Protein AF-A0A0C3D2I9-F1 (afdb_monomer_lite)

Structure (mmCIF, N/CA/C/O backbone):
data_AF-A0A0C3D2I9-F1
#
_entry.id   AF-A0A0C3D2I9-F1
#
loop_
_atom_site.group_PDB
_atom_site.id
_atom_site.type_symbol
_atom_site.label_atom_id
_atom_site.label_alt_id
_atom_site.label_comp_id
_atom_site.label_asym_id
_atom_site.label_entity_id
_atom_site.label_seq_id
_atom_site.pdbx_PDB_ins_code
_atom_site.Cartn_x
_atom_site.Cartn_y
_atom_site.Cartn_z
_atom_site.occupancy
_atom_site.B_iso_or_equiv
_atom_site.auth_seq_id
_atom_site.auth_comp_id
_atom_site.auth_asym_id
_atom_site.auth_atom_id
_atom_site.pdbx_PDB_model_num
ATOM 1 N N . LYS A 1 1 ? 12.090 7.889 -21.885 1.00 49.84 1 LYS A N 1
ATOM 2 C CA . LYS A 1 1 ? 11.675 8.492 -20.591 1.00 49.84 1 LYS A CA 1
ATOM 3 C C . LYS A 1 1 ? 10.376 7.806 -20.231 1.00 49.84 1 LYS A C 1
ATOM 5 O O . LYS A 1 1 ? 9.450 7.977 -21.003 1.00 49.84 1 LYS A O 1
ATOM 10 N N . ILE A 1 2 ? 10.336 7.006 -19.162 1.00 60.97 2 ILE A N 1
ATOM 11 C CA . ILE A 1 2 ? 9.111 6.281 -18.789 1.00 60.97 2 ILE A CA 1
ATOM 12 C C . ILE A 1 2 ? 8.001 7.316 -18.599 1.00 60.97 2 ILE A C 1
ATOM 14 O O . ILE A 1 2 ? 8.196 8.311 -17.886 1.00 60.97 2 ILE A O 1
ATOM 18 N N . SER A 1 3 ? 6.882 7.113 -19.289 1.00 60.59 3 SER A N 1
ATOM 19 C CA . SER A 1 3 ? 5.694 7.954 -19.165 1.00 60.59 3 SER A CA 1
ATOM 20 C C . SER A 1 3 ? 5.281 8.083 -17.697 1.00 60.59 3 SER A C 1
ATOM 22 O O . SER A 1 3 ? 5.552 7.219 -16.862 1.00 60.59 3 SER A O 1
ATOM 24 N N . ARG A 1 4 ? 4.677 9.214 -17.325 1.00 71.50 4 ARG A N 1
ATOM 25 C CA . ARG A 1 4 ? 4.322 9.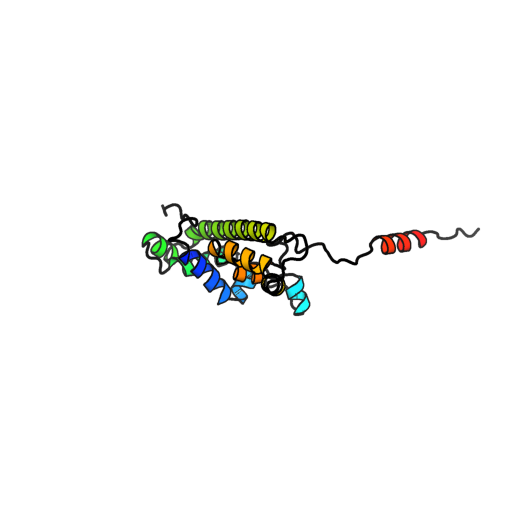477 -15.925 1.00 71.50 4 ARG A CA 1
ATOM 26 C C . ARG A 1 4 ? 3.306 8.431 -15.447 1.00 71.50 4 ARG A C 1
ATOM 28 O O . ARG A 1 4 ? 2.125 8.556 -15.745 1.00 71.50 4 ARG A O 1
ATOM 35 N N . ILE A 1 5 ? 3.767 7.458 -14.658 1.00 81.50 5 ILE A N 1
ATOM 36 C CA . ILE A 1 5 ? 2.915 6.448 -14.013 1.00 81.50 5 ILE A CA 1
ATOM 37 C C . ILE A 1 5 ? 1.843 7.159 -13.181 1.00 81.50 5 ILE A C 1
ATOM 39 O O . ILE A 1 5 ? 2.161 7.890 -12.233 1.00 81.50 5 ILE A O 1
ATOM 43 N N . SER A 1 6 ? 0.581 6.956 -13.553 1.00 81.50 6 SER A N 1
ATOM 44 C CA . SER A 1 6 ? -0.583 7.547 -12.897 1.00 81.50 6 SER A CA 1
ATOM 45 C C . SER A 1 6 ? -1.410 6.458 -12.231 1.00 81.50 6 SER A C 1
ATOM 47 O O . SER A 1 6 ? -2.133 5.720 -12.882 1.00 81.50 6 SER A O 1
ATOM 49 N N . TRP A 1 7 ? -1.327 6.381 -10.909 1.00 82.62 7 TRP A N 1
ATOM 50 C CA . TRP A 1 7 ? -2.015 5.370 -10.099 1.00 82.62 7 TRP A CA 1
ATOM 51 C C . TRP A 1 7 ? -3.506 5.644 -9.870 1.00 82.62 7 TRP A C 1
ATOM 53 O O . TRP A 1 7 ? -4.159 4.903 -9.140 1.00 82.62 7 TRP A O 1
ATOM 63 N N . SER A 1 8 ? -4.015 6.760 -10.391 1.00 75.06 8 SER A N 1
ATOM 64 C CA . SER A 1 8 ? -5.399 7.201 -10.179 1.00 75.06 8 SER A CA 1
ATOM 65 C C . SER A 1 8 ? -6.367 6.650 -11.222 1.00 75.06 8 SER A C 1
ATOM 67 O O . SER A 1 8 ? -7.570 6.841 -11.082 1.00 75.06 8 SER A O 1
ATOM 69 N N . PHE A 1 9 ? -5.849 6.016 -12.272 1.00 77.56 9 PHE A N 1
ATOM 70 C CA . PHE A 1 9 ? -6.669 5.422 -13.312 1.00 77.56 9 PHE A CA 1
ATOM 71 C C . PHE A 1 9 ? -7.185 4.042 -12.868 1.00 77.56 9 PHE A C 1
ATOM 73 O O . PHE A 1 9 ? -6.385 3.258 -12.347 1.00 77.56 9 PHE A O 1
ATOM 80 N N . PRO A 1 10 ? -8.487 3.737 -13.034 1.00 76.44 10 PRO A N 1
ATOM 81 C CA . PRO A 1 10 ? -9.067 2.457 -12.622 1.00 76.44 10 PRO A CA 1
ATOM 82 C C . PRO A 1 10 ? -8.362 1.234 -13.218 1.00 76.44 10 PRO A C 1
ATOM 84 O O . PRO A 1 10 ? -8.177 0.241 -12.524 1.00 76.44 10 PRO A O 1
ATOM 87 N N . GLU A 1 11 ? -7.892 1.319 -14.462 1.00 78.25 11 GLU A N 1
ATOM 88 C CA . GLU A 1 11 ? -7.137 0.260 -15.144 1.00 78.25 11 GLU A CA 1
ATOM 89 C C . GLU A 1 11 ? -5.799 -0.083 -14.466 1.00 78.25 11 GLU A C 1
ATOM 91 O O . GLU A 1 11 ? -5.240 -1.150 -14.694 1.00 78.25 11 GLU A O 1
ATOM 96 N N . HIS A 1 12 ? -5.295 0.795 -13.597 1.00 84.94 12 HIS A N 1
ATOM 97 C CA . HIS A 1 12 ? -4.071 0.593 -12.823 1.00 84.94 12 HIS A CA 1
ATOM 98 C C . HIS A 1 12 ? -4.353 0.133 -11.382 1.00 84.94 12 HIS A C 1
ATOM 100 O O . HIS A 1 12 ? -3.436 0.056 -10.553 1.00 84.94 12 HIS A O 1
ATOM 106 N N . ALA A 1 13 ? -5.614 -0.173 -11.052 1.00 87.19 13 ALA A N 1
ATOM 107 C CA . ALA A 1 13 ? -5.977 -0.774 -9.771 1.00 87.19 13 ALA A CA 1
ATOM 108 C C . ALA A 1 13 ? -5.243 -2.107 -9.560 1.00 87.19 13 ALA A C 1
ATOM 110 O O . ALA A 1 13 ? -4.740 -2.348 -8.459 1.00 87.19 13 ALA A O 1
ATOM 111 N N . ASP A 1 14 ? -5.079 -2.898 -10.625 1.00 90.69 14 ASP A N 1
ATOM 112 C CA . ASP A 1 14 ? -4.365 -4.178 -10.611 1.00 90.69 14 ASP A CA 1
ATOM 113 C C . ASP A 1 14 ? -2.938 -4.036 -10.081 1.00 90.69 14 ASP A C 1
ATOM 115 O O . ASP A 1 14 ? -2.513 -4.834 -9.253 1.00 90.69 14 ASP A O 1
ATOM 119 N N . TRP A 1 15 ? -2.222 -2.961 -10.425 1.00 94.62 15 TRP A N 1
ATOM 120 C CA . TRP A 1 15 ? -0.873 -2.719 -9.899 1.00 94.62 15 TRP A CA 1
ATOM 121 C C . TRP A 1 15 ? -0.855 -2.546 -8.386 1.00 94.62 15 TRP A C 1
ATOM 123 O O . TRP A 1 15 ? 0.062 -2.997 -7.699 1.00 94.62 15 TRP A O 1
ATOM 133 N N . THR A 1 16 ? -1.871 -1.868 -7.850 1.00 94.88 16 THR A N 1
ATOM 134 C CA . THR A 1 16 ? -1.997 -1.715 -6.400 1.00 94.88 16 THR A CA 1
ATOM 135 C C . THR A 1 16 ? -2.361 -3.047 -5.766 1.00 94.88 16 THR A C 1
ATOM 137 O O . THR A 1 16 ? -1.776 -3.401 -4.749 1.00 94.88 16 THR A O 1
ATOM 140 N N . THR A 1 17 ? -3.256 -3.814 -6.384 1.00 94.75 17 THR A N 1
ATOM 141 C CA . THR A 1 17 ? -3.590 -5.166 -5.932 1.00 94.75 17 THR A CA 1
ATOM 142 C C . THR A 1 17 ? -2.357 -6.071 -5.924 1.00 94.75 17 THR A C 1
ATOM 144 O O . THR A 1 17 ? -2.111 -6.716 -4.909 1.00 94.75 17 THR A O 1
ATOM 147 N N . CYS A 1 18 ? -1.516 -6.057 -6.962 1.00 95.50 18 CYS A N 1
ATOM 148 C CA . CYS A 1 18 ? -0.243 -6.783 -6.998 1.00 95.50 18 CYS A CA 1
ATOM 149 C C . CYS A 1 18 ? 0.699 -6.342 -5.872 1.00 95.50 18 CYS A C 1
ATOM 151 O O . CYS A 1 18 ? 1.261 -7.179 -5.170 1.00 95.50 18 CYS A O 1
ATOM 153 N N . LEU A 1 19 ? 0.831 -5.032 -5.645 1.00 95.62 19 LEU A N 1
ATOM 154 C CA . LEU A 1 19 ? 1.666 -4.482 -4.576 1.00 95.62 19 LEU A CA 1
ATOM 155 C C . LEU A 1 19 ? 1.194 -4.937 -3.184 1.00 95.62 19 LEU A C 1
ATOM 157 O O . LEU A 1 19 ? 2.015 -5.336 -2.354 1.00 95.62 19 LEU A O 1
ATOM 161 N N . ILE A 1 20 ? -0.115 -4.887 -2.925 1.00 95.69 20 ILE A N 1
ATOM 162 C CA . ILE A 1 20 ? -0.724 -5.308 -1.655 1.00 95.69 20 ILE A CA 1
ATOM 163 C C . ILE A 1 20 ? -0.598 -6.824 -1.477 1.00 95.69 20 ILE A C 1
ATOM 165 O O . ILE A 1 20 ? -0.172 -7.274 -0.415 1.00 95.69 20 ILE A O 1
ATOM 169 N N . THR A 1 21 ? -0.873 -7.597 -2.528 1.00 96.06 21 THR A N 1
ATOM 170 C CA . THR A 1 21 ? -0.751 -9.063 -2.533 1.00 96.06 21 THR A CA 1
ATOM 171 C C . THR A 1 21 ? 0.683 -9.491 -2.249 1.00 96.06 21 THR A C 1
ATOM 173 O O . THR A 1 21 ? 0.916 -10.266 -1.329 1.00 96.06 21 THR A O 1
ATOM 176 N N . TYR A 1 22 ? 1.669 -8.883 -2.915 1.00 96.31 22 TYR A N 1
ATOM 177 C CA . TYR A 1 22 ? 3.076 -9.164 -2.639 1.00 96.31 22 TYR A CA 1
ATOM 178 C C . TYR A 1 22 ? 3.432 -8.905 -1.169 1.00 96.31 22 TYR A C 1
ATOM 180 O O . TYR A 1 22 ? 4.107 -9.716 -0.538 1.00 96.31 22 TYR A O 1
ATOM 188 N N . CYS A 1 23 ? 2.964 -7.792 -0.591 1.00 94.94 23 CYS A N 1
ATOM 189 C CA . CYS A 1 23 ? 3.181 -7.500 0.828 1.00 94.94 23 CYS A CA 1
ATOM 190 C C . CYS A 1 23 ? 2.497 -8.523 1.752 1.00 94.94 23 CYS A C 1
ATOM 192 O O . CYS A 1 23 ? 3.037 -8.845 2.810 1.00 94.94 23 CYS A O 1
ATOM 194 N N . LYS A 1 24 ? 1.316 -9.018 1.376 1.00 94.12 24 LYS A N 1
ATOM 195 C CA . LYS A 1 24 ? 0.560 -10.019 2.136 1.00 94.12 24 LYS A CA 1
ATOM 196 C C . LYS A 1 24 ? 1.273 -11.370 2.144 1.00 94.12 24 LYS A C 1
ATOM 198 O O . LYS A 1 24 ? 1.476 -11.935 3.218 1.00 94.12 24 LYS A O 1
ATOM 203 N N . ASP A 1 25 ? 1.731 -11.810 0.978 1.00 95.94 25 ASP A N 1
ATOM 204 C CA . ASP A 1 25 ? 2.409 -13.096 0.792 1.00 95.94 25 ASP A CA 1
ATOM 205 C C . ASP A 1 25 ? 3.831 -13.087 1.373 1.00 95.94 25 ASP A C 1
ATOM 207 O O . ASP A 1 25 ? 4.352 -14.115 1.802 1.00 95.94 25 ASP A O 1
ATOM 211 N N . ASN A 1 26 ? 4.452 -11.906 1.470 1.00 93.56 26 ASN A N 1
ATOM 212 C CA . ASN A 1 26 ? 5.799 -11.722 2.005 1.00 93.56 26 ASN A CA 1
ATOM 213 C C . ASN A 1 26 ? 5.766 -10.966 3.343 1.00 93.56 26 ASN A C 1
ATOM 215 O O . ASN A 1 26 ? 6.273 -9.849 3.467 1.00 93.56 26 ASN A O 1
ATOM 219 N N . ASN A 1 27 ? 5.184 -11.582 4.376 1.00 88.88 27 ASN A N 1
ATOM 220 C CA . ASN A 1 27 ? 4.969 -10.942 5.680 1.00 88.88 27 ASN A CA 1
ATOM 221 C C . ASN A 1 27 ? 6.261 -10.370 6.307 1.00 88.88 27 ASN A C 1
ATOM 223 O O . ASN A 1 27 ? 6.278 -9.226 6.758 1.00 88.88 27 ASN A O 1
ATOM 227 N N . ASP A 1 28 ? 7.371 -11.116 6.300 1.00 87.00 28 ASP A N 1
ATOM 228 C CA . ASP A 1 28 ? 8.643 -10.612 6.843 1.00 87.00 28 ASP A CA 1
ATOM 229 C C . ASP A 1 28 ? 9.151 -9.375 6.082 1.00 87.00 28 ASP A C 1
ATOM 231 O O . ASP A 1 28 ? 9.564 -8.387 6.694 1.00 87.00 28 ASP A O 1
ATOM 235 N N . PHE A 1 29 ? 9.044 -9.393 4.750 1.00 90.50 29 PHE A N 1
ATOM 236 C CA . PHE A 1 29 ? 9.368 -8.248 3.903 1.00 90.50 29 PHE A CA 1
ATOM 237 C C . PHE A 1 29 ? 8.493 -7.038 4.253 1.00 90.50 29 PHE A C 1
ATOM 239 O O . PHE A 1 29 ? 9.011 -5.939 4.452 1.00 90.50 29 PHE A O 1
ATOM 246 N N . ARG A 1 30 ? 7.179 -7.240 4.393 1.00 91.44 30 ARG A N 1
ATOM 247 C CA . ARG A 1 30 ? 6.212 -6.201 4.763 1.00 91.44 30 ARG A CA 1
ATOM 248 C C . ARG A 1 30 ? 6.515 -5.586 6.130 1.00 91.44 30 ARG A C 1
ATOM 250 O O . ARG A 1 30 ? 6.536 -4.360 6.247 1.00 91.44 30 ARG A O 1
ATOM 257 N N . LEU A 1 31 ? 6.770 -6.415 7.146 1.00 86.69 31 LEU A N 1
ATOM 258 C CA . LEU A 1 31 ? 7.113 -5.956 8.498 1.00 86.69 31 LEU A CA 1
ATOM 259 C C . LEU A 1 31 ? 8.385 -5.104 8.476 1.00 86.69 31 LEU A C 1
ATOM 261 O O . LEU A 1 31 ? 8.410 -4.020 9.049 1.00 86.69 31 LEU A O 1
ATOM 265 N N . LYS A 1 32 ? 9.414 -5.533 7.740 1.00 86.38 32 LYS A N 1
ATOM 266 C CA . LYS A 1 32 ? 10.649 -4.757 7.558 1.00 86.38 32 LYS A CA 1
ATOM 267 C C . LYS A 1 32 ? 10.404 -3.449 6.791 1.00 86.38 32 LYS A C 1
ATOM 269 O O . LYS A 1 32 ? 10.951 -2.404 7.149 1.00 86.38 32 LYS A O 1
ATOM 274 N N . LEU A 1 33 ? 9.573 -3.479 5.747 1.00 88.38 33 LEU A N 1
ATOM 275 C CA . LEU A 1 33 ? 9.277 -2.320 4.902 1.00 88.38 33 LEU A CA 1
ATOM 276 C C . LEU A 1 33 ? 8.589 -1.194 5.684 1.00 88.38 33 LEU A C 1
ATOM 278 O O . LEU A 1 33 ? 9.041 -0.039 5.641 1.00 88.38 33 LEU A O 1
ATOM 282 N N . PHE A 1 34 ? 7.514 -1.528 6.400 1.00 84.06 34 PHE A N 1
ATOM 283 C CA . PHE A 1 34 ? 6.733 -0.559 7.169 1.00 84.06 34 PHE A CA 1
ATOM 284 C C . PHE A 1 34 ? 7.317 -0.271 8.552 1.00 84.06 34 PHE A C 1
ATOM 286 O O . PHE A 1 34 ? 6.981 0.766 9.130 1.00 84.06 34 PHE A O 1
ATOM 293 N N . SER A 1 35 ? 8.258 -1.104 9.005 1.00 73.25 35 SER A N 1
ATOM 294 C CA . SER A 1 35 ? 8.604 -1.277 10.415 1.00 73.25 35 SER A CA 1
ATOM 295 C C . SER A 1 35 ? 7.394 -1.819 11.179 1.00 73.25 35 SER A C 1
ATOM 297 O O . SER A 1 35 ? 6.276 -1.319 11.051 1.00 73.25 35 SER A O 1
ATOM 299 N N . ASP A 1 36 ? 7.598 -2.878 11.944 1.00 67.12 36 ASP A N 1
ATOM 300 C CA . ASP A 1 36 ? 6.567 -3.405 12.824 1.00 67.12 36 ASP A CA 1
ATOM 301 C C . ASP A 1 36 ? 6.298 -2.431 13.981 1.00 67.12 36 ASP A C 1
ATOM 303 O O . ASP A 1 36 ? 7.168 -1.641 14.358 1.00 67.12 36 ASP A O 1
ATOM 307 N N . SER A 1 37 ? 5.079 -2.447 14.526 1.00 66.12 37 SER A N 1
ATOM 308 C CA . SER A 1 37 ? 4.758 -1.598 15.677 1.00 66.12 37 SER A CA 1
ATOM 309 C C . SER A 1 37 ? 5.627 -1.986 16.877 1.00 66.12 37 SER A C 1
ATOM 311 O O . SER A 1 37 ? 5.860 -3.169 17.127 1.00 66.12 37 SER A O 1
ATOM 313 N N . THR A 1 38 ? 6.088 -0.993 17.645 1.00 65.31 38 THR A N 1
ATOM 314 C CA . THR A 1 38 ? 6.780 -1.222 18.924 1.00 65.31 38 THR A CA 1
ATOM 315 C C . THR A 1 38 ? 5.942 -2.093 19.860 1.00 65.31 38 THR A C 1
ATOM 317 O O . THR A 1 38 ? 6.484 -2.951 20.548 1.00 65.31 38 THR A O 1
ATOM 320 N N . GLU A 1 39 ? 4.620 -1.914 19.860 1.00 66.12 39 GLU A N 1
ATOM 321 C CA . GLU A 1 39 ? 3.706 -2.683 20.707 1.00 66.12 39 GLU A CA 1
ATOM 322 C C . GLU A 1 39 ? 3.648 -4.153 20.292 1.00 66.12 39 GLU A C 1
ATOM 324 O O . GLU A 1 39 ? 3.806 -5.028 21.137 1.00 66.12 39 GLU A O 1
ATOM 329 N N . GLU A 1 40 ? 3.508 -4.437 18.996 1.00 68.75 40 GLU A N 1
ATOM 330 C CA . GLU A 1 40 ? 3.495 -5.812 18.477 1.00 68.75 40 GLU A CA 1
ATOM 331 C C . GLU A 1 40 ? 4.837 -6.519 18.687 1.00 68.75 40 GLU A C 1
ATOM 333 O O . GLU A 1 40 ? 4.874 -7.712 18.992 1.00 68.75 40 GLU A O 1
ATOM 338 N N . ALA A 1 41 ? 5.949 -5.791 18.543 1.00 71.56 41 ALA A N 1
ATOM 339 C CA . ALA A 1 41 ? 7.280 -6.308 18.839 1.00 71.56 41 ALA A CA 1
ATOM 340 C C . ALA A 1 41 ? 7.394 -6.711 20.320 1.00 71.56 41 ALA A C 1
ATOM 342 O O . ALA A 1 41 ? 7.779 -7.840 20.632 1.00 71.56 41 ALA A O 1
ATOM 343 N N . ASN A 1 42 ? 6.971 -5.819 21.222 1.00 74.19 42 ASN A N 1
ATOM 344 C CA . ASN A 1 42 ? 7.008 -6.034 22.666 1.00 74.19 42 ASN A CA 1
ATOM 345 C C . ASN A 1 42 ? 6.075 -7.166 23.116 1.00 74.19 42 ASN A C 1
ATOM 347 O O . ASN A 1 42 ? 6.494 -8.013 23.901 1.00 74.19 42 ASN A O 1
ATOM 351 N N . GLN A 1 43 ? 4.843 -7.228 22.596 1.00 73.38 43 GLN A N 1
ATOM 352 C CA . GLN A 1 43 ? 3.891 -8.312 22.882 1.00 73.38 43 GLN A CA 1
ATOM 353 C C . GLN A 1 43 ? 4.449 -9.684 22.492 1.00 73.38 43 GLN A C 1
ATOM 355 O O . GLN A 1 43 ? 4.187 -10.678 23.162 1.00 73.38 43 GLN A O 1
ATOM 360 N N . GLN A 1 44 ? 5.244 -9.739 21.423 1.00 74.69 44 GLN A N 1
ATOM 361 C CA . GLN A 1 44 ? 5.884 -10.964 20.945 1.00 74.69 44 GLN A CA 1
ATOM 362 C C . GLN A 1 44 ? 7.283 -11.190 21.546 1.00 74.69 44 GLN A C 1
ATOM 364 O O . GLN A 1 44 ? 7.990 -12.093 21.102 1.00 74.69 44 GLN A O 1
ATOM 369 N N . GLY A 1 45 ? 7.709 -10.375 22.521 1.00 75.19 45 GLY A N 1
ATOM 370 C CA . GLY A 1 45 ? 9.009 -10.503 23.188 1.00 75.19 45 GLY A CA 1
ATOM 371 C C . GLY A 1 45 ? 10.212 -10.364 22.250 1.00 75.19 45 GLY A C 1
ATOM 372 O O . GLY A 1 45 ? 11.279 -10.909 22.530 1.00 75.19 45 GLY A O 1
ATOM 373 N N . ARG A 1 46 ? 10.050 -9.674 21.116 1.00 76.00 46 ARG A N 1
ATOM 374 C CA . ARG A 1 46 ? 11.066 -9.562 20.062 1.00 76.00 46 ARG A CA 1
ATOM 375 C C . ARG A 1 46 ? 11.434 -8.108 19.793 1.00 76.00 46 ARG A C 1
ATOM 377 O O . ARG A 1 46 ? 10.631 -7.199 19.964 1.00 76.00 46 ARG A O 1
ATOM 384 N N . THR A 1 47 ? 12.642 -7.883 19.294 1.00 71.62 47 THR A N 1
ATOM 385 C CA . THR A 1 47 ? 13.057 -6.565 18.799 1.00 71.62 47 THR A CA 1
ATOM 386 C C . THR A 1 47 ? 12.373 -6.250 17.461 1.00 71.62 47 THR A C 1
ATOM 388 O O . THR A 1 47 ? 12.018 -7.161 16.700 1.00 71.62 47 THR A O 1
ATOM 391 N N . GLN A 1 48 ? 12.192 -4.959 17.164 1.00 70.94 48 GLN A N 1
ATOM 392 C CA . GLN A 1 48 ? 11.691 -4.500 15.866 1.00 70.94 48 GLN A CA 1
ATOM 393 C C . GLN A 1 48 ? 12.554 -5.021 14.715 1.00 70.94 48 GLN A C 1
ATOM 395 O O . GLN A 1 48 ? 13.788 -5.032 14.788 1.00 70.94 48 GLN A O 1
ATOM 400 N N . ARG A 1 49 ? 11.900 -5.429 13.626 1.00 75.06 49 ARG A N 1
ATOM 401 C CA . ARG A 1 49 ? 12.585 -5.940 12.439 1.00 75.06 49 ARG A CA 1
ATOM 402 C C . ARG A 1 49 ? 13.066 -4.768 11.598 1.00 75.06 49 ARG A C 1
ATOM 404 O O . ARG A 1 49 ? 12.276 -3.984 11.076 1.00 75.06 49 ARG A O 1
ATOM 411 N N . GLN A 1 50 ? 14.378 -4.681 11.424 1.00 69.62 50 GLN A N 1
ATOM 412 C CA . GLN A 1 50 ? 14.983 -3.722 10.509 1.00 69.62 50 GLN A CA 1
ATOM 413 C C . GLN A 1 50 ? 15.196 -4.352 9.132 1.00 69.62 50 GLN A C 1
ATOM 415 O O . GLN A 1 50 ? 15.407 -5.560 8.991 1.00 69.62 50 GLN A O 1
ATOM 420 N N . LEU A 1 51 ? 15.140 -3.518 8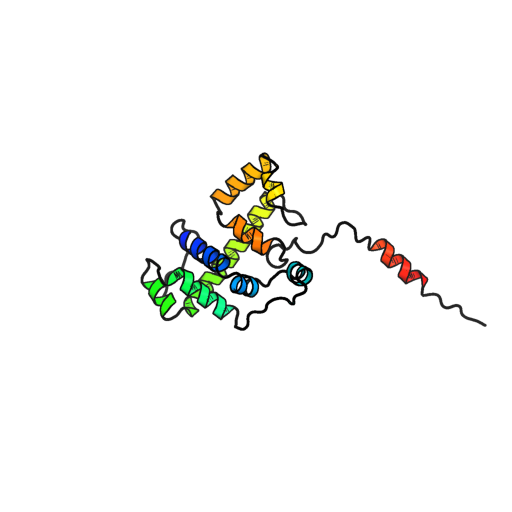.096 1.00 73.94 51 LEU A N 1
ATOM 421 C CA . LEU A 1 51 ? 15.597 -3.920 6.773 1.00 73.94 51 LEU A CA 1
ATOM 422 C C . LEU A 1 51 ? 17.108 -4.173 6.838 1.00 73.94 51 LEU A C 1
ATOM 424 O O . LEU A 1 51 ? 17.863 -3.287 7.222 1.00 73.94 51 LEU A O 1
ATOM 428 N N . GLY A 1 52 ? 17.544 -5.361 6.414 1.00 67.81 52 GLY A N 1
ATOM 429 C CA . GLY A 1 52 ? 18.970 -5.660 6.217 1.00 67.81 52 GLY A CA 1
ATOM 430 C C . GLY A 1 52 ? 19.571 -4.966 4.986 1.00 67.81 52 GLY A C 1
ATOM 431 O O . GLY A 1 52 ? 20.770 -5.051 4.749 1.00 67.81 52 GLY A O 1
ATOM 432 N N . THR A 1 53 ? 18.741 -4.284 4.194 1.00 75.56 53 THR A N 1
ATOM 433 C CA . THR A 1 53 ? 19.118 -3.525 2.998 1.00 75.56 53 THR A CA 1
ATOM 434 C C . THR A 1 53 ? 18.569 -2.105 3.074 1.00 75.56 53 THR A C 1
ATOM 436 O O . THR A 1 53 ? 17.751 -1.776 3.933 1.00 75.56 53 THR A O 1
ATOM 439 N N . SER A 1 54 ? 18.946 -1.249 2.122 1.00 85.19 54 SER A N 1
ATOM 440 C CA . SER A 1 54 ? 18.289 0.050 1.991 1.00 85.19 54 SER A CA 1
ATOM 441 C C . SER A 1 54 ? 16.784 -0.131 1.730 1.00 85.19 54 SER A C 1
ATOM 443 O O . SER A 1 54 ? 16.343 -1.093 1.089 1.00 85.19 54 SER A O 1
ATOM 445 N N . ARG A 1 55 ? 15.976 0.822 2.202 1.00 86.62 55 ARG A N 1
ATOM 446 C CA . ARG A 1 55 ? 14.535 0.858 1.909 1.00 86.62 55 ARG A CA 1
ATOM 447 C C . ARG A 1 55 ? 14.260 1.039 0.411 1.00 86.62 55 ARG A C 1
ATOM 449 O O . ARG A 1 55 ? 13.228 0.601 -0.082 1.00 86.62 55 ARG A O 1
ATOM 456 N N . ASP A 1 56 ? 15.210 1.612 -0.320 1.00 89.12 56 ASP A N 1
ATOM 457 C CA . ASP A 1 56 ? 15.131 1.772 -1.770 1.00 89.12 56 ASP A CA 1
ATOM 458 C C . ASP A 1 56 ? 15.288 0.439 -2.501 1.00 89.12 56 ASP A C 1
ATOM 460 O O . ASP A 1 56 ? 14.600 0.230 -3.494 1.00 89.12 56 ASP A O 1
ATOM 464 N N . ASN A 1 57 ? 16.088 -0.498 -1.982 1.00 91.81 57 ASN A N 1
ATOM 465 C CA . ASN A 1 57 ? 16.148 -1.859 -2.522 1.00 91.81 57 ASN A CA 1
ATOM 466 C C . ASN A 1 57 ? 14.813 -2.588 -2.332 1.00 91.81 57 ASN A C 1
ATOM 468 O O . ASN A 1 57 ? 14.337 -3.232 -3.258 1.00 91.81 57 ASN A O 1
ATOM 472 N N . ALA A 1 58 ? 14.152 -2.414 -1.183 1.00 92.31 58 ALA A N 1
ATOM 473 C CA . ALA A 1 58 ? 12.821 -2.985 -0.974 1.00 92.31 58 ALA A CA 1
ATOM 474 C C . ALA A 1 58 ? 11.791 -2.419 -1.972 1.00 92.31 58 ALA A C 1
ATOM 476 O O . ALA A 1 58 ? 10.985 -3.158 -2.531 1.00 92.31 58 ALA A O 1
ATOM 477 N N . TYR A 1 59 ? 11.843 -1.116 -2.265 1.00 94.56 59 TYR A N 1
ATOM 478 C CA . TYR A 1 59 ? 10.981 -0.529 -3.293 1.00 94.56 59 TYR A CA 1
ATOM 479 C C . TYR A 1 59 ? 11.323 -0.986 -4.717 1.00 94.56 59 TYR A C 1
ATOM 481 O O . TYR A 1 59 ? 10.416 -1.050 -5.541 1.00 94.56 59 TYR A O 1
ATOM 489 N N . GLN A 1 60 ? 12.582 -1.328 -5.010 1.00 94.94 60 GLN A N 1
ATOM 490 C CA . GLN A 1 60 ? 12.946 -1.970 -6.280 1.00 94.94 60 GLN A CA 1
ATOM 491 C C . GLN A 1 60 ? 12.322 -3.359 -6.384 1.00 94.94 60 GLN A C 1
ATOM 493 O O . GLN A 1 60 ? 11.694 -3.652 -7.393 1.00 94.94 60 GLN A O 1
ATOM 498 N N . THR A 1 61 ? 12.408 -4.176 -5.328 1.00 95.38 61 THR A N 1
ATOM 499 C CA . THR A 1 61 ? 11.762 -5.497 -5.289 1.00 95.38 61 THR A CA 1
ATOM 500 C C . THR A 1 61 ? 10.262 -5.397 -5.568 1.00 95.38 61 THR A C 1
ATOM 502 O O . THR A 1 61 ? 9.734 -6.151 -6.378 1.00 95.38 61 THR A O 1
ATOM 505 N N . LEU A 1 62 ? 9.580 -4.420 -4.961 1.00 95.81 62 LEU A N 1
ATOM 506 C CA . LEU A 1 62 ? 8.165 -4.170 -5.241 1.00 95.81 62 LEU A CA 1
ATOM 507 C C . LEU A 1 62 ? 7.911 -3.697 -6.670 1.00 95.81 62 LEU A C 1
ATOM 509 O O . LEU A 1 62 ? 6.916 -4.092 -7.265 1.00 95.81 62 LEU A O 1
ATOM 513 N N . ALA A 1 63 ? 8.785 -2.859 -7.226 1.00 95.88 63 ALA A N 1
ATOM 514 C CA . ALA A 1 63 ? 8.654 -2.445 -8.615 1.00 95.88 63 ALA A CA 1
ATOM 515 C C . ALA A 1 63 ? 8.743 -3.643 -9.570 1.00 95.88 63 ALA A C 1
ATOM 517 O O . ALA A 1 63 ? 7.915 -3.744 -10.469 1.00 95.88 63 ALA A O 1
ATOM 518 N N . CYS A 1 64 ? 9.690 -4.561 -9.354 1.00 96.12 64 CYS A N 1
ATOM 519 C CA . CYS A 1 64 ? 9.779 -5.789 -10.144 1.00 96.12 64 CYS A CA 1
ATOM 520 C C . CYS A 1 64 ? 8.500 -6.623 -9.993 1.00 96.12 64 CYS A C 1
ATOM 522 O O . CYS A 1 64 ? 7.854 -6.923 -10.989 1.00 96.12 64 CYS A O 1
ATOM 524 N N . ALA A 1 65 ? 8.063 -6.884 -8.757 1.00 95.38 65 ALA A N 1
ATOM 525 C CA . ALA A 1 65 ? 6.865 -7.683 -8.491 1.00 95.38 65 ALA A CA 1
ATOM 526 C C . ALA A 1 65 ? 5.585 -7.129 -9.142 1.00 95.38 65 ALA A C 1
ATOM 528 O O . ALA A 1 65 ? 4.699 -7.894 -9.511 1.00 95.38 65 ALA A O 1
ATOM 529 N N . VAL A 1 66 ? 5.470 -5.805 -9.267 1.00 94.81 66 VAL A N 1
ATOM 530 C CA . VAL A 1 66 ? 4.301 -5.155 -9.874 1.00 94.81 66 VAL A CA 1
ATOM 531 C C . VAL A 1 66 ? 4.393 -5.128 -11.400 1.00 94.81 66 VAL A C 1
ATOM 533 O O . VAL A 1 66 ? 3.388 -5.358 -12.063 1.00 94.81 66 VAL A O 1
ATOM 536 N N . PHE A 1 67 ? 5.571 -4.829 -11.957 1.00 95.06 67 PHE A N 1
ATOM 537 C CA . PHE A 1 67 ? 5.699 -4.438 -13.364 1.00 95.06 67 PHE A CA 1
ATOM 538 C C . PHE A 1 67 ? 6.408 -5.468 -14.263 1.00 95.06 67 PHE A C 1
ATOM 540 O O . PHE A 1 67 ? 6.364 -5.332 -15.480 1.00 95.06 67 PHE A O 1
ATOM 547 N N . GLU A 1 68 ? 7.043 -6.519 -13.733 1.00 93.06 68 GLU A N 1
ATOM 548 C CA . GLU A 1 68 ? 7.774 -7.518 -14.545 1.00 93.06 68 GLU A CA 1
ATOM 549 C C . GLU A 1 68 ? 6.876 -8.272 -15.547 1.00 93.06 68 GLU A C 1
ATOM 551 O O . GLU A 1 68 ? 7.326 -8.755 -16.594 1.00 93.06 68 GLU A O 1
ATOM 556 N N . HIS A 1 69 ? 5.581 -8.354 -15.255 1.00 88.56 69 HIS A N 1
ATOM 557 C CA . HIS A 1 69 ? 4.579 -8.979 -16.118 1.00 88.56 69 HIS A CA 1
ATOM 558 C C . HIS A 1 69 ? 3.533 -7.978 -16.615 1.00 88.56 69 HIS A C 1
ATOM 560 O O . HIS A 1 69 ? 2.432 -8.373 -17.000 1.00 88.56 69 HIS A O 1
ATOM 566 N N . ASP A 1 70 ? 3.879 -6.688 -16.622 1.00 92.31 70 ASP A N 1
ATOM 567 C CA . ASP A 1 70 ? 2.986 -5.643 -17.104 1.00 92.31 70 ASP A CA 1
ATOM 568 C C . ASP A 1 70 ? 2.666 -5.798 -18.597 1.00 92.31 70 ASP A C 1
ATOM 570 O O . ASP A 1 70 ? 3.453 -6.341 -19.381 1.00 92.31 70 ASP A O 1
ATOM 574 N N . ARG A 1 71 ? 1.496 -5.289 -18.988 1.00 90.81 71 ARG A N 1
ATOM 575 C CA . ARG A 1 71 ? 1.070 -5.214 -20.388 1.00 90.81 71 ARG A CA 1
ATOM 576 C C . ARG 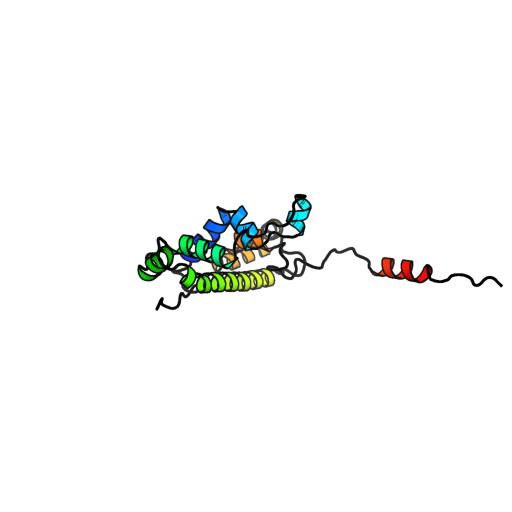A 1 71 ? 1.796 -4.095 -21.132 1.00 90.81 71 ARG A C 1
ATOM 578 O O . ARG A 1 71 ? 1.963 -4.204 -22.343 1.00 90.81 71 ARG A O 1
ATOM 585 N N . ASP A 1 72 ? 2.223 -3.048 -20.428 1.00 90.12 72 ASP A N 1
ATOM 586 C CA . ASP A 1 72 ? 3.064 -1.990 -20.975 1.00 90.12 72 ASP A CA 1
ATOM 587 C C . ASP A 1 72 ? 4.511 -2.505 -21.138 1.00 90.12 72 ASP A C 1
ATOM 589 O O . ASP A 1 72 ? 5.202 -2.766 -20.141 1.00 90.12 72 ASP A O 1
ATOM 593 N N . PRO A 1 73 ? 5.007 -2.647 -22.383 1.00 91.12 73 PRO A N 1
ATOM 594 C CA . PRO A 1 73 ? 6.351 -3.150 -22.634 1.00 91.12 73 PRO A CA 1
ATOM 595 C C . PRO A 1 73 ? 7.445 -2.231 -22.073 1.00 91.12 73 PRO A C 1
ATOM 597 O O . PRO A 1 73 ? 8.514 -2.729 -21.715 1.00 91.12 73 PRO A O 1
ATOM 600 N N . GLU A 1 74 ? 7.208 -0.919 -21.948 1.00 92.12 74 GLU A N 1
ATOM 601 C CA . GLU A 1 74 ? 8.186 0.001 -21.359 1.00 92.12 74 GLU A CA 1
ATOM 602 C C . GLU A 1 74 ? 8.323 -0.223 -19.852 1.00 92.12 74 GLU A C 1
ATOM 604 O O . GLU A 1 74 ? 9.443 -0.252 -19.334 1.00 92.12 74 GLU A O 1
ATOM 609 N N . LEU A 1 75 ? 7.202 -0.408 -19.146 1.00 92.06 75 LEU A N 1
ATOM 610 C CA . LEU A 1 75 ? 7.207 -0.696 -17.709 1.00 92.06 75 LEU A CA 1
ATOM 611 C C . LEU A 1 75 ? 7.826 -2.056 -17.426 1.00 92.06 75 LEU A C 1
ATOM 613 O O . LEU A 1 75 ? 8.685 -2.160 -16.549 1.00 92.06 75 LEU A O 1
ATOM 617 N N . LYS A 1 76 ? 7.469 -3.063 -18.226 1.00 94.12 76 LYS A N 1
ATOM 618 C CA . LYS A 1 76 ? 8.073 -4.390 -18.159 1.00 94.12 76 LYS A CA 1
ATOM 619 C C . LYS A 1 76 ? 9.586 -4.340 -18.349 1.00 94.12 76 LYS A C 1
ATOM 621 O O . LYS A 1 76 ? 10.333 -4.861 -17.521 1.00 94.12 76 LYS A O 1
ATOM 626 N N . GLN A 1 77 ? 10.060 -3.666 -19.397 1.00 94.38 77 GLN A N 1
ATOM 627 C CA . GLN A 1 77 ? 11.494 -3.531 -19.649 1.00 94.38 77 GLN A CA 1
ATOM 628 C C . GLN A 1 77 ? 12.199 -2.760 -18.526 1.00 94.38 77 GLN A C 1
ATOM 630 O O . GLN A 1 77 ? 13.288 -3.145 -18.098 1.00 94.38 77 GLN A O 1
ATOM 635 N N . ALA A 1 78 ? 11.583 -1.688 -18.023 1.00 93.62 78 ALA A N 1
ATOM 636 C CA . ALA A 1 78 ? 12.126 -0.915 -16.914 1.00 93.62 78 ALA A CA 1
ATOM 637 C C . ALA A 1 78 ? 12.230 -1.746 -15.630 1.00 93.62 78 ALA A C 1
ATOM 639 O O . ALA A 1 78 ? 13.235 -1.645 -14.933 1.00 93.62 78 ALA A O 1
ATOM 640 N N . ALA A 1 79 ? 11.237 -2.584 -15.336 1.00 94.31 79 ALA A N 1
ATOM 641 C CA . ALA A 1 79 ? 11.218 -3.449 -14.162 1.00 94.31 79 ALA A CA 1
ATOM 642 C C . ALA A 1 79 ? 12.340 -4.493 -14.181 1.00 94.31 79 ALA A C 1
ATOM 644 O O . ALA A 1 79 ? 12.959 -4.744 -13.150 1.00 94.31 79 ALA A O 1
ATOM 645 N N . VAL A 1 80 ? 12.628 -5.055 -15.358 1.00 93.25 80 VAL A N 1
ATOM 646 C CA . VAL A 1 80 ? 13.679 -6.066 -15.536 1.00 93.25 80 VAL A CA 1
ATOM 647 C C . VAL A 1 80 ? 15.062 -5.428 -15.568 1.00 93.25 80 VAL A C 1
ATOM 649 O O . VAL A 1 80 ? 15.977 -5.867 -14.877 1.00 93.25 80 VAL A O 1
ATOM 652 N N . SER A 1 81 ? 15.248 -4.397 -16.390 1.00 93.81 81 SER A N 1
ATOM 653 C CA . SER A 1 81 ? 16.584 -3.865 -16.639 1.00 93.81 81 SER A CA 1
ATOM 654 C C . SER A 1 81 ? 16.990 -2.798 -15.639 1.00 93.81 81 SER A C 1
ATOM 656 O O . SER A 1 81 ? 18.161 -2.741 -15.269 1.00 93.81 81 SER A O 1
ATOM 658 N N . HIS A 1 82 ? 16.089 -1.880 -15.283 1.00 92.75 82 HIS A N 1
ATOM 659 C CA . HIS A 1 82 ? 16.420 -0.651 -14.550 1.00 92.75 82 HIS A CA 1
ATOM 660 C C . HIS A 1 82 ? 15.379 -0.356 -13.442 1.00 92.75 82 HIS A C 1
ATOM 662 O O . HIS A 1 82 ? 14.796 0.736 -13.416 1.00 92.75 82 HIS A O 1
ATOM 668 N N . PRO A 1 83 ? 15.136 -1.288 -12.494 1.00 92.94 83 PRO A N 1
ATOM 669 C CA . PRO A 1 83 ? 14.059 -1.164 -11.501 1.00 92.94 83 PRO A CA 1
ATOM 670 C C . PRO A 1 83 ? 14.211 0.049 -10.574 1.00 92.94 83 PRO A C 1
ATOM 672 O O . PRO A 1 83 ? 13.234 0.547 -10.011 1.00 92.94 83 PRO A O 1
ATOM 675 N N . THR A 1 84 ? 15.424 0.592 -10.450 1.00 94.12 84 THR A N 1
ATOM 676 C CA . THR A 1 84 ? 15.708 1.842 -9.730 1.00 94.12 84 THR A CA 1
ATOM 677 C C . THR A 1 84 ? 14.879 3.025 -10.240 1.00 94.12 84 THR A C 1
ATOM 679 O O . THR A 1 84 ? 14.478 3.875 -9.443 1.00 94.12 84 THR A O 1
ATOM 682 N N . LEU A 1 85 ? 14.537 3.061 -11.535 1.00 93.00 85 LEU A N 1
ATOM 683 C CA . LEU A 1 85 ? 13.694 4.107 -12.131 1.00 93.00 85 LEU A CA 1
ATOM 684 C C . LEU A 1 85 ? 12.253 4.085 -11.592 1.00 93.00 85 LEU A C 1
ATOM 686 O O . LEU A 1 85 ? 11.562 5.108 -11.603 1.00 93.00 85 LEU A O 1
ATOM 690 N N . LEU A 1 86 ? 11.808 2.934 -11.086 1.00 93.69 86 LEU A N 1
ATOM 691 C CA . LEU A 1 86 ? 10.444 2.693 -10.623 1.00 93.69 86 LEU A CA 1
ATOM 692 C C . LEU A 1 86 ? 10.280 2.869 -9.102 1.00 93.69 86 LEU A C 1
ATOM 694 O O . LEU A 1 86 ? 9.155 2.974 -8.610 1.00 93.69 86 LEU A O 1
ATOM 698 N N . VAL A 1 87 ? 11.378 3.046 -8.356 1.00 93.75 87 VAL A N 1
ATOM 699 C CA . VAL A 1 87 ? 11.356 3.319 -6.903 1.00 93.75 87 VAL A CA 1
ATOM 700 C C . VAL A 1 87 ? 10.527 4.558 -6.568 1.00 93.75 87 VAL A C 1
ATOM 702 O O . VAL A 1 87 ? 9.697 4.540 -5.658 1.00 93.75 87 VAL A O 1
ATOM 705 N N . GLY A 1 88 ? 10.742 5.655 -7.300 1.00 92.81 88 GLY A N 1
ATOM 706 C CA . GLY A 1 88 ? 10.002 6.904 -7.109 1.00 92.81 88 GLY A CA 1
ATOM 707 C C . GLY A 1 88 ? 8.486 6.724 -7.276 1.00 92.81 88 GLY A C 1
ATOM 708 O O . GLY A 1 88 ? 7.731 7.122 -6.384 1.00 92.81 88 GLY A O 1
ATOM 709 N N . PRO A 1 89 ? 8.019 6.123 -8.386 1.00 93.44 89 PRO A N 1
ATOM 710 C CA . PRO A 1 89 ? 6.625 5.722 -8.560 1.00 93.44 89 PRO A CA 1
ATOM 711 C C . PRO A 1 89 ? 6.037 4.887 -7.414 1.00 93.44 89 PRO A C 1
ATOM 713 O O . PRO A 1 89 ? 4.967 5.251 -6.925 1.00 93.44 89 PRO A O 1
ATOM 716 N N . ILE A 1 90 ? 6.729 3.843 -6.943 1.00 95.12 90 ILE A N 1
ATOM 717 C CA . ILE A 1 90 ? 6.252 2.993 -5.837 1.00 95.12 90 ILE A CA 1
ATOM 718 C C . ILE A 1 90 ? 6.123 3.797 -4.533 1.00 95.12 90 ILE A C 1
ATOM 720 O O . ILE A 1 90 ? 5.083 3.754 -3.872 1.00 95.12 90 ILE A O 1
ATOM 724 N N . LYS A 1 91 ? 7.132 4.610 -4.183 1.00 93.31 91 LYS A N 1
ATOM 725 C CA . LYS A 1 91 ? 7.079 5.503 -3.008 1.00 93.31 91 LYS A CA 1
ATOM 726 C C . LYS A 1 91 ? 5.876 6.446 -3.066 1.00 93.31 91 LYS A C 1
ATOM 728 O O . LYS A 1 91 ? 5.163 6.612 -2.075 1.00 93.31 91 LYS A O 1
ATOM 733 N N . ARG A 1 92 ? 5.635 7.062 -4.230 1.00 92.94 92 ARG A N 1
ATOM 734 C CA . ARG A 1 92 ? 4.472 7.939 -4.437 1.00 92.94 92 ARG A CA 1
ATOM 735 C C . ARG A 1 92 ? 3.165 7.186 -4.221 1.00 92.94 92 ARG A C 1
ATOM 737 O O . ARG A 1 92 ? 2.278 7.738 -3.574 1.00 92.94 92 ARG A O 1
ATOM 744 N N . ARG A 1 93 ? 3.058 5.938 -4.689 1.00 94.06 93 ARG A N 1
ATOM 745 C CA . ARG A 1 93 ? 1.853 5.133 -4.475 1.00 94.06 93 ARG A CA 1
ATOM 746 C C . ARG A 1 93 ? 1.590 4.878 -2.997 1.00 94.06 93 ARG A C 1
ATOM 748 O O . ARG A 1 93 ? 0.488 5.163 -2.545 1.00 94.06 93 ARG A O 1
ATOM 755 N N . PHE A 1 94 ? 2.586 4.443 -2.226 1.00 93.00 94 PHE A N 1
ATOM 756 C CA . PHE A 1 94 ? 2.402 4.252 -0.781 1.00 93.00 94 PHE A CA 1
ATOM 757 C C . PHE A 1 94 ? 1.967 5.526 -0.058 1.00 93.00 94 PHE A C 1
ATOM 759 O O . PHE A 1 94 ? 1.106 5.465 0.818 1.00 93.00 94 PHE A O 1
ATOM 766 N N . ASN A 1 95 ? 2.505 6.685 -0.443 1.00 91.62 95 ASN A N 1
ATOM 767 C CA . ASN A 1 95 ? 2.060 7.958 0.122 1.00 91.62 95 ASN A CA 1
ATOM 768 C C . ASN A 1 95 ? 0.584 8.240 -0.204 1.00 91.62 95 ASN A C 1
ATOM 770 O O . ASN A 1 95 ? -0.159 8.641 0.687 1.00 91.62 95 ASN A O 1
ATOM 774 N N . MET A 1 96 ? 0.140 7.977 -1.439 1.00 93.12 96 MET A N 1
ATOM 775 C CA . MET A 1 96 ? -1.275 8.105 -1.816 1.00 93.12 96 MET A CA 1
ATOM 776 C C . MET A 1 96 ? -2.169 7.151 -1.015 1.00 93.12 96 MET A C 1
ATOM 778 O O . MET A 1 96 ? -3.194 7.586 -0.492 1.00 93.12 96 MET A O 1
ATOM 782 N N . LEU A 1 97 ? -1.762 5.883 -0.873 1.00 93.81 97 LEU A N 1
ATOM 783 C CA . LEU A 1 97 ? -2.478 4.885 -0.072 1.00 93.81 97 LEU A CA 1
ATOM 784 C C . LEU A 1 97 ? -2.601 5.334 1.387 1.00 93.81 97 LEU A C 1
ATOM 786 O O . LEU A 1 97 ? -3.685 5.277 1.956 1.00 93.81 97 LEU A O 1
ATOM 790 N N . ARG A 1 98 ? -1.517 5.855 1.976 1.00 91.56 98 ARG A N 1
ATOM 791 C CA . ARG A 1 98 ? -1.522 6.397 3.341 1.00 91.56 98 ARG A CA 1
ATOM 792 C C . ARG A 1 98 ? -2.491 7.571 3.483 1.00 91.56 98 ARG A C 1
ATOM 794 O O . ARG A 1 98 ? -3.229 7.629 4.462 1.00 91.56 98 ARG A O 1
ATOM 801 N N . THR A 1 99 ? -2.513 8.499 2.526 1.00 91.19 99 THR A N 1
ATOM 802 C CA . THR A 1 99 ? -3.450 9.633 2.543 1.00 91.19 99 THR A CA 1
ATOM 803 C C . THR A 1 99 ? -4.906 9.170 2.443 1.00 91.19 99 THR A C 1
ATOM 805 O O . THR A 1 99 ? -5.746 9.649 3.203 1.00 91.19 99 THR A O 1
ATOM 808 N N . GLN A 1 100 ? -5.210 8.229 1.545 1.00 91.75 100 GLN A N 1
ATOM 809 C CA . GLN A 1 100 ? -6.563 7.681 1.383 1.00 91.75 100 GLN A CA 1
ATOM 810 C C . GLN A 1 100 ? -7.011 6.897 2.622 1.00 91.75 100 GLN A C 1
ATOM 812 O O . GLN A 1 100 ? -8.109 7.126 3.122 1.00 91.75 100 GLN A O 1
ATOM 817 N N . TYR A 1 101 ? -6.126 6.072 3.182 1.00 91.62 101 TYR A N 1
ATOM 818 C CA . TYR A 1 101 ? -6.352 5.358 4.437 1.00 91.62 101 TYR A CA 1
ATOM 819 C C . TYR A 1 101 ? -6.705 6.308 5.590 1.00 91.62 101 TYR A C 1
ATOM 821 O O . TYR A 1 101 ? -7.738 6.139 6.235 1.00 91.62 101 TYR A O 1
ATOM 829 N N . LYS A 1 102 ? -5.906 7.365 5.805 1.00 87.94 102 LYS A N 1
ATOM 830 C CA . LYS A 1 102 ? -6.180 8.373 6.845 1.00 87.94 102 LYS A CA 1
ATOM 831 C C . LYS A 1 102 ? -7.532 9.063 6.642 1.00 87.94 102 LYS A C 1
ATOM 833 O O . LYS A 1 102 ? -8.254 9.286 7.609 1.00 87.94 102 LYS A O 1
ATOM 838 N N . LYS A 1 103 ? -7.886 9.377 5.391 1.00 88.75 103 LYS A N 1
ATOM 839 C CA . LYS A 1 103 ? -9.176 9.992 5.050 1.00 88.75 103 LYS A CA 1
ATOM 840 C C . LYS A 1 103 ? -10.352 9.077 5.405 1.00 88.75 103 LYS A C 1
ATOM 842 O O . LYS A 1 103 ? -11.319 9.555 5.988 1.00 88.75 103 LYS A O 1
ATOM 847 N N . ILE A 1 104 ? -10.262 7.787 5.083 1.00 89.00 104 ILE A N 1
ATOM 848 C CA . ILE A 1 104 ? -11.313 6.811 5.405 1.00 89.00 104 ILE A CA 1
ATOM 849 C C . ILE A 1 104 ? -11.420 6.610 6.916 1.00 89.00 104 ILE A C 1
ATOM 851 O O . ILE A 1 104 ? -12.523 6.657 7.448 1.00 89.00 104 ILE A O 1
ATOM 855 N N . ASN A 1 105 ? -10.297 6.488 7.629 1.00 87.31 105 ASN A N 1
ATOM 856 C CA . ASN A 1 105 ? -10.315 6.380 9.091 1.00 87.31 105 ASN A CA 1
ATOM 857 C C . ASN A 1 105 ? -11.002 7.583 9.753 1.00 87.31 105 ASN A C 1
ATOM 859 O O . ASN A 1 105 ? -11.790 7.403 10.678 1.00 87.31 105 ASN A O 1
ATOM 863 N N . LEU A 1 106 ? -10.755 8.801 9.256 1.00 84.44 106 LEU A N 1
ATOM 864 C CA . LEU A 1 106 ? -11.442 10.000 9.740 1.00 84.44 106 LEU A CA 1
ATOM 865 C C . LEU A 1 106 ? -12.959 9.922 9.501 1.00 84.44 106 LEU A C 1
ATOM 867 O O . LEU A 1 106 ? -13.737 10.270 10.384 1.00 84.44 106 LEU A O 1
ATOM 871 N N . GLN A 1 107 ? -13.387 9.441 8.330 1.00 86.31 107 GLN A N 1
ATOM 872 C CA . GLN A 1 107 ? -14.809 9.285 7.994 1.00 86.31 107 GLN A CA 1
ATOM 873 C C . GLN A 1 107 ? -15.506 8.196 8.813 1.00 86.31 107 GLN A C 1
ATOM 875 O O . GLN A 1 107 ? -16.682 8.338 9.132 1.00 86.31 107 GLN A O 1
ATOM 880 N N . LEU A 1 108 ? -14.785 7.139 9.180 1.00 84.31 108 LEU A N 1
ATOM 881 C CA . LEU A 1 108 ? -15.268 6.085 10.071 1.00 84.31 108 LEU A CA 1
ATOM 882 C C . LEU A 1 108 ? -15.299 6.517 11.552 1.00 84.31 108 LEU A C 1
ATOM 884 O O . LEU A 1 108 ? -15.701 5.732 12.406 1.00 84.31 108 LEU A O 1
ATOM 888 N N . GLY A 1 109 ? -14.897 7.754 11.869 1.00 74.50 109 GLY A N 1
ATOM 889 C CA . GLY A 1 109 ? -14.935 8.293 13.228 1.00 74.50 109 GLY A CA 1
ATOM 890 C C . GLY A 1 109 ? -13.751 7.879 14.104 1.00 74.50 109 GLY A C 1
ATOM 891 O O . GLY A 1 109 ? -13.859 7.933 15.327 1.00 74.50 109 GLY A O 1
ATOM 892 N N . ALA A 1 110 ? -12.616 7.478 13.516 1.00 62.25 110 ALA A N 1
ATOM 893 C CA . ALA A 1 110 ? -11.402 7.169 14.271 1.00 62.25 110 ALA A CA 1
ATOM 894 C C . ALA A 1 110 ? -10.826 8.429 14.938 1.00 62.25 110 ALA A C 1
ATOM 896 O O . ALA A 1 110 ? -10.037 9.157 14.332 1.00 62.25 110 ALA A O 1
ATOM 897 N N . SER A 1 111 ? -11.145 8.663 16.208 1.00 53.88 111 SER A N 1
ATOM 898 C CA . SER A 1 111 ? -10.401 9.593 17.060 1.00 53.88 111 SER A CA 1
ATOM 899 C C . SER A 1 111 ? -9.731 8.822 18.200 1.00 53.88 111 SER A C 1
ATOM 901 O O . SER A 1 111 ? -10.347 8.580 19.231 1.00 53.88 111 SER A O 1
ATOM 903 N N . GLY A 1 112 ? -8.465 8.433 18.022 1.00 52.19 112 GLY A N 1
ATOM 904 C CA . GLY A 1 112 ? -7.563 8.184 19.159 1.00 52.19 112 GLY A CA 1
ATOM 905 C C . GLY A 1 112 ? -7.180 6.744 19.531 1.00 52.19 112 GLY A C 1
ATOM 906 O O . GLY A 1 112 ? -6.205 6.607 20.251 1.00 52.19 112 GLY A O 1
ATOM 907 N N . VAL A 1 113 ? -7.867 5.683 19.078 1.00 58.34 113 VAL A N 1
ATOM 908 C CA . VAL A 1 113 ? -7.545 4.288 19.513 1.00 58.34 113 VAL A CA 1
ATOM 909 C C . VAL A 1 113 ? -7.312 3.322 18.335 1.00 58.34 113 VAL A C 1
ATOM 911 O O . VAL A 1 113 ? -7.072 2.132 18.504 1.00 58.34 113 VAL A O 1
ATOM 914 N N . GLY A 1 114 ? -7.336 3.828 17.097 1.00 64.50 114 GLY A N 1
ATOM 915 C CA . GLY A 1 114 ? -7.584 2.959 15.943 1.00 64.50 114 GLY A CA 1
ATOM 916 C C . GLY A 1 114 ? -9.028 2.446 15.972 1.00 64.50 114 GLY A C 1
ATOM 917 O O . GLY A 1 114 ? -9.723 2.568 16.976 1.00 64.50 114 GLY A O 1
ATOM 918 N N . ILE A 1 115 ? -9.524 1.963 14.840 1.00 74.31 115 ILE A N 1
ATOM 919 C CA . ILE A 1 115 ? -10.872 1.396 14.778 1.00 74.31 115 ILE A CA 1
ATOM 920 C C . ILE A 1 115 ? -10.733 -0.117 14.795 1.00 74.31 115 ILE A C 1
ATOM 922 O O . ILE A 1 115 ? -9.905 -0.638 14.058 1.00 74.31 115 ILE A O 1
ATOM 926 N N . ASP A 1 116 ? -11.526 -0.826 15.587 1.00 83.75 116 ASP A N 1
ATOM 927 C CA . ASP A 1 116 ? -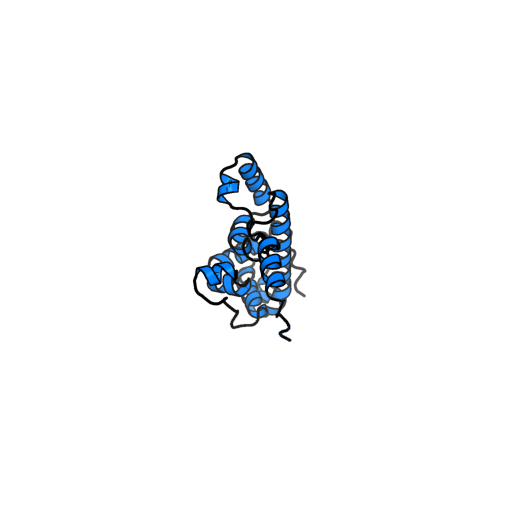11.586 -2.274 15.451 1.00 83.75 116 ASP A CA 1
ATOM 928 C C . ASP A 1 116 ? -12.535 -2.683 14.310 1.00 83.75 116 ASP A C 1
ATOM 930 O O . ASP A 1 116 ? -13.641 -2.157 14.166 1.00 83.75 116 ASP A O 1
ATOM 934 N N . ILE A 1 117 ? -12.081 -3.602 13.453 1.00 84.56 117 ILE A N 1
ATOM 935 C CA . ILE A 1 117 ? -12.857 -4.047 12.286 1.00 84.56 117 ILE A CA 1
ATOM 936 C C . ILE A 1 117 ? -14.095 -4.837 12.724 1.00 84.56 117 ILE A C 1
ATOM 938 O O . ILE A 1 117 ? -15.146 -4.703 12.097 1.00 84.56 117 ILE A O 1
ATOM 942 N N . GLU A 1 118 ? -14.002 -5.630 13.790 1.00 87.00 118 GLU A N 1
ATOM 943 C CA . GLU A 1 118 ? -15.134 -6.419 14.275 1.00 87.00 118 GLU A CA 1
ATOM 944 C C . GLU A 1 118 ? -16.189 -5.506 14.911 1.00 87.00 118 GLU A C 1
ATOM 946 O O . GLU A 1 118 ? -17.382 -5.678 14.660 1.00 87.00 118 GLU A O 1
ATOM 951 N N . GLU A 1 119 ? -15.771 -4.444 15.608 1.00 85.31 119 GLU A N 1
ATOM 952 C CA . GLU A 1 119 ? -16.688 -3.395 16.080 1.00 85.31 119 GLU A CA 1
ATOM 953 C C . GLU A 1 119 ? -17.386 -2.650 14.930 1.00 85.31 119 GLU A C 1
ATOM 955 O O . GLU A 1 119 ? -18.579 -2.351 15.022 1.00 85.31 119 GLU A O 1
ATOM 960 N N . LEU A 1 120 ? -16.679 -2.361 13.827 1.00 85.69 120 LEU A N 1
ATOM 961 C CA . LEU A 1 120 ? -17.298 -1.764 12.634 1.00 85.69 120 LEU A CA 1
ATOM 962 C C . LEU A 1 120 ? -18.354 -2.678 12.019 1.00 85.69 120 LEU A C 1
ATOM 964 O O . LEU A 1 120 ? -19.386 -2.190 11.567 1.00 85.69 120 LEU A O 1
ATOM 968 N N . ARG A 1 121 ? -18.082 -3.985 11.969 1.00 87.00 121 ARG A N 1
ATOM 969 C CA . ARG A 1 121 ? -18.983 -4.983 11.382 1.00 87.00 121 ARG A CA 1
ATOM 970 C C . ARG A 1 121 ? -20.203 -5.256 12.260 1.00 87.00 121 ARG A C 1
ATOM 972 O O . ARG A 1 121 ? -21.266 -5.555 11.724 1.00 87.00 121 ARG A O 1
ATOM 979 N N . ALA A 1 122 ? -20.063 -5.138 13.578 1.00 88.69 122 ALA A N 1
ATOM 980 C CA . ALA A 1 122 ? -21.143 -5.380 14.530 1.00 88.69 122 ALA A CA 1
ATOM 981 C C . ALA A 1 122 ? -22.239 -4.295 14.512 1.00 88.69 122 ALA A C 1
ATOM 983 O O . ALA A 1 122 ? -23.390 -4.594 14.825 1.00 88.69 122 ALA A O 1
ATOM 984 N N . ASP A 1 123 ? -21.912 -3.052 14.137 1.00 86.50 123 ASP A N 1
ATOM 985 C CA . ASP A 1 123 ? -22.883 -1.960 13.976 1.00 86.50 123 ASP A CA 1
ATOM 986 C C . ASP A 1 123 ? -23.330 -1.847 12.504 1.00 86.50 123 ASP A C 1
ATOM 988 O O . ASP A 1 123 ? -22.529 -1.441 11.658 1.00 86.50 123 ASP A O 1
ATOM 992 N N . PRO A 1 124 ? -24.608 -2.119 12.168 1.00 88.75 124 PRO A N 1
ATOM 993 C CA . PRO A 1 124 ? -25.104 -2.057 10.792 1.00 88.75 124 PRO A CA 1
ATOM 994 C C . PRO A 1 124 ? -24.851 -0.718 10.082 1.00 88.75 124 PRO A C 1
ATOM 996 O O . PRO A 1 124 ? -24.593 -0.694 8.878 1.00 88.75 124 PRO A O 1
ATOM 999 N N . ASN A 1 125 ? -24.892 0.408 10.802 1.00 85.69 125 ASN A N 1
ATOM 1000 C CA . ASN A 1 125 ? -24.651 1.722 10.202 1.00 85.69 125 ASN A CA 1
ATOM 1001 C C . ASN A 1 125 ? -23.179 1.894 9.818 1.00 85.69 125 ASN A C 1
ATOM 1003 O O . ASN A 1 125 ? -22.865 2.423 8.747 1.00 85.69 125 ASN A O 1
ATOM 1007 N N . ARG A 1 126 ? -22.273 1.422 10.678 1.00 86.19 126 ARG A N 1
ATOM 1008 C CA . ARG A 1 126 ? -20.828 1.455 10.437 1.00 86.19 126 ARG A CA 1
ATOM 1009 C C . ARG A 1 126 ? -20.406 0.426 9.398 1.00 86.19 126 ARG A C 1
ATOM 1011 O O . ARG A 1 126 ? -19.579 0.758 8.556 1.00 86.19 126 ARG A O 1
ATOM 1018 N N . ALA A 1 127 ? -21.017 -0.754 9.384 1.00 87.69 127 ALA A N 1
ATOM 1019 C CA . ALA A 1 127 ? -20.791 -1.775 8.371 1.00 87.69 127 ALA A CA 1
ATOM 1020 C C . ALA A 1 127 ? -21.173 -1.263 6.973 1.00 87.69 127 ALA A C 1
ATOM 1022 O O . ALA A 1 127 ? -20.374 -1.351 6.042 1.00 87.69 127 ALA A O 1
ATOM 1023 N N . ASN A 1 128 ? -22.343 -0.628 6.834 1.00 89.81 128 ASN A N 1
ATOM 1024 C CA . ASN A 1 128 ? -22.767 -0.012 5.572 1.00 89.81 128 ASN A CA 1
ATOM 1025 C C . ASN A 1 128 ? -21.836 1.131 5.140 1.00 89.81 128 ASN A C 1
ATOM 1027 O O . ASN A 1 128 ? -21.515 1.271 3.957 1.00 89.81 128 ASN A O 1
ATOM 1031 N N . LEU A 1 129 ? -21.384 1.953 6.093 1.00 88.31 129 LEU A N 1
ATOM 1032 C CA . LEU A 1 129 ? -20.399 2.998 5.824 1.00 88.31 129 LEU A CA 1
ATOM 1033 C C . LEU A 1 129 ? -19.065 2.401 5.358 1.00 88.31 129 LEU A C 1
ATOM 1035 O O . LEU A 1 129 ? -18.502 2.892 4.383 1.00 88.31 129 LEU A O 1
ATOM 1039 N N . LEU A 1 130 ? -18.586 1.347 6.021 1.00 89.38 130 LEU A N 1
ATOM 1040 C CA . LEU A 1 130 ? -17.358 0.644 5.671 1.00 89.38 130 LEU A CA 1
ATOM 1041 C C . LEU A 1 130 ? -17.434 0.104 4.242 1.00 89.38 130 LEU A C 1
ATOM 1043 O O . LEU A 1 130 ? -16.562 0.444 3.451 1.00 89.38 130 LEU A O 1
ATOM 1047 N N . VAL A 1 131 ? -18.492 -0.636 3.892 1.00 90.94 131 VAL A N 1
ATOM 1048 C CA . VAL A 1 131 ? -18.705 -1.174 2.534 1.00 90.94 131 VAL A CA 1
ATOM 1049 C C . VAL A 1 131 ? -18.623 -0.064 1.485 1.00 90.94 131 VAL A C 1
ATOM 1051 O O . VAL A 1 131 ? -17.829 -0.147 0.552 1.00 90.94 131 VAL A O 1
ATOM 1054 N N . ARG A 1 132 ? -19.362 1.033 1.676 1.00 90.50 132 ARG A N 1
ATOM 1055 C CA . ARG A 1 132 ? -19.356 2.158 0.728 1.00 90.50 132 ARG A CA 1
ATOM 1056 C C . ARG A 1 132 ? -17.980 2.817 0.591 1.00 90.50 132 ARG A C 1
ATOM 1058 O O . ARG A 1 132 ? -17.609 3.278 -0.485 1.00 90.50 132 ARG A O 1
ATOM 1065 N N . LEU A 1 133 ? -17.227 2.927 1.685 1.00 87.19 133 LEU A N 1
ATOM 1066 C CA . LEU A 1 133 ? -15.893 3.529 1.650 1.00 87.19 133 LEU A CA 1
ATOM 1067 C C . LEU A 1 133 ? -14.872 2.601 0.980 1.00 87.19 133 LEU A C 1
ATOM 1069 O O . LEU A 1 133 ? -14.013 3.089 0.240 1.00 87.19 133 LEU A O 1
ATOM 1073 N N . THR A 1 134 ? -14.983 1.287 1.181 1.00 87.62 134 THR A N 1
ATOM 1074 C CA . THR A 1 134 ? -14.068 0.301 0.596 1.00 87.62 134 THR A CA 1
ATOM 1075 C C . THR A 1 134 ? -14.394 -0.057 -0.850 1.00 87.62 134 THR A C 1
ATOM 1077 O O . THR A 1 134 ? -13.479 -0.451 -1.566 1.00 87.62 134 THR A O 1
ATOM 1080 N N . GLU A 1 135 ? -15.607 0.202 -1.351 1.00 88.81 135 GLU A N 1
ATOM 1081 C CA . GLU A 1 135 ? -15.918 0.128 -2.792 1.00 88.81 135 GLU A CA 1
ATOM 1082 C C . GLU A 1 135 ? -14.958 0.981 -3.638 1.00 88.81 135 GLU A C 1
ATOM 1084 O O . GLU A 1 135 ? -14.491 0.559 -4.694 1.00 88.81 135 GLU A O 1
ATOM 1089 N N . THR A 1 136 ? -14.615 2.179 -3.155 1.00 85.31 136 THR A N 1
ATOM 1090 C CA . THR 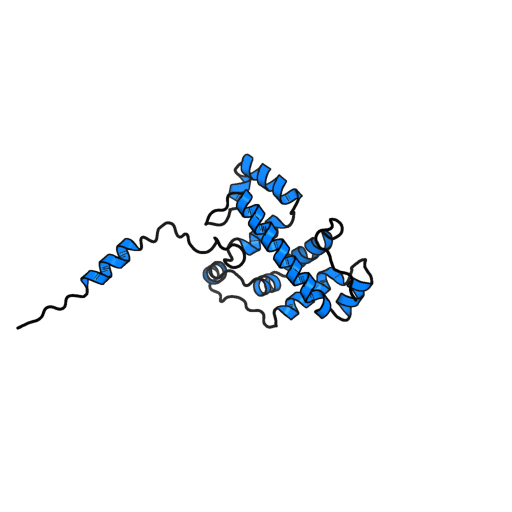A 1 136 ? -13.694 3.100 -3.853 1.00 85.31 136 THR A CA 1
ATOM 1091 C C . THR A 1 136 ? -12.229 2.934 -3.440 1.00 85.31 136 THR A C 1
ATOM 1093 O O . THR A 1 136 ? -11.334 3.530 -4.045 1.00 85.31 136 THR A O 1
ATOM 1096 N N . PHE A 1 137 ? -11.970 2.133 -2.406 1.00 90.88 137 PHE A N 1
ATOM 1097 C CA . PHE A 1 137 ? -10.641 1.887 -1.858 1.00 90.88 137 PHE A CA 1
ATOM 1098 C C . PHE A 1 137 ? -10.551 0.459 -1.291 1.00 90.88 137 PHE A C 1
ATOM 1100 O O . PHE A 1 137 ? -10.515 0.268 -0.070 1.00 90.88 137 PHE A O 1
ATOM 1107 N N . PRO A 1 138 ? -10.502 -0.560 -2.168 1.00 93.31 138 PRO A N 1
ATOM 1108 C CA . PRO A 1 138 ? -10.668 -1.963 -1.774 1.00 93.31 138 PRO A CA 1
ATOM 1109 C C . PRO A 1 138 ? -9.528 -2.490 -0.897 1.00 93.31 138 PRO A C 1
ATOM 1111 O O . PRO A 1 138 ? -9.686 -3.478 -0.192 1.00 93.31 138 PRO A O 1
ATOM 1114 N N . TRP A 1 139 ? -8.381 -1.809 -0.888 1.00 95.00 139 TRP A N 1
ATOM 1115 C CA . TRP A 1 139 ? -7.207 -2.201 -0.105 1.00 95.00 139 TRP A CA 1
ATOM 1116 C C . TRP A 1 139 ? -7.261 -1.737 1.355 1.00 95.00 139 TRP A C 1
ATOM 1118 O O . TRP A 1 139 ? -6.302 -1.964 2.092 1.00 95.00 139 TRP A O 1
ATOM 1128 N N . TRP A 1 140 ? -8.329 -1.046 1.779 1.00 93.62 140 TRP A N 1
ATOM 1129 C CA . TRP A 1 140 ? -8.412 -0.485 3.128 1.00 93.62 140 TRP A CA 1
ATOM 1130 C C . TRP A 1 140 ? -8.194 -1.537 4.212 1.00 93.62 140 TRP A C 1
ATOM 1132 O O . TRP A 1 140 ? -7.426 -1.276 5.127 1.00 93.62 140 TRP A O 1
ATOM 1142 N N . GLU A 1 141 ? -8.837 -2.703 4.115 1.00 92.12 141 GLU A N 1
ATOM 1143 C CA . GLU A 1 141 ? -8.821 -3.712 5.181 1.00 92.12 141 GLU A CA 1
ATOM 1144 C C . GLU A 1 141 ? -7.425 -4.312 5.384 1.00 92.12 141 GLU A C 1
ATOM 1146 O O . GLU A 1 141 ? -6.927 -4.342 6.512 1.00 92.12 141 GLU A O 1
ATOM 1151 N N . ASP A 1 142 ? -6.746 -4.699 4.296 1.00 93.88 142 ASP A N 1
ATOM 1152 C CA . ASP A 1 142 ? -5.359 -5.171 4.362 1.00 93.88 142 ASP A CA 1
ATOM 1153 C C . ASP A 1 142 ? -4.452 -4.084 4.964 1.00 93.88 142 ASP A C 1
ATOM 1155 O O . ASP A 1 142 ? -3.702 -4.345 5.905 1.00 93.88 142 ASP A O 1
ATOM 1159 N N . LEU A 1 143 ? -4.562 -2.841 4.477 1.00 92.88 143 LEU A N 1
ATOM 1160 C CA . LEU A 1 143 ? -3.774 -1.714 4.983 1.00 92.88 143 LEU A CA 1
ATOM 1161 C C . LEU A 1 143 ? -4.067 -1.417 6.456 1.00 92.88 143 LEU A C 1
ATOM 1163 O O . LEU A 1 143 ? -3.143 -1.162 7.225 1.00 92.88 143 LEU A O 1
A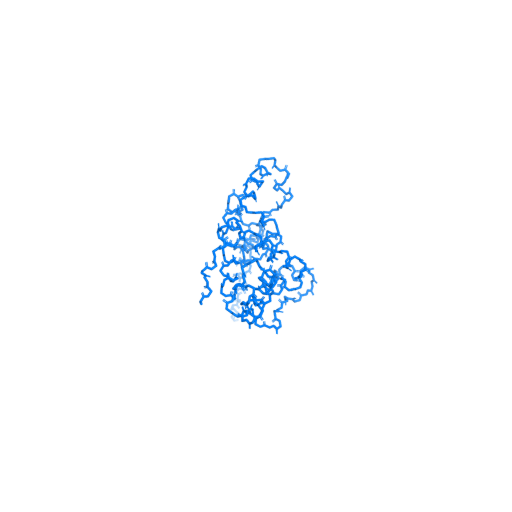TOM 1167 N N . HIS A 1 144 ? -5.332 -1.474 6.863 1.00 90.56 144 HIS A N 1
ATOM 1168 C CA . HIS A 1 144 ? -5.761 -1.263 8.236 1.00 90.56 144 HIS A CA 1
ATOM 1169 C C . HIS A 1 144 ? -5.141 -2.312 9.162 1.00 90.56 144 HIS A C 1
ATOM 1171 O O . HIS A 1 144 ? -4.547 -1.953 10.179 1.00 90.56 144 HIS A O 1
ATOM 1177 N N . GLY A 1 145 ? -5.166 -3.585 8.759 1.00 88.62 145 GLY A N 1
ATOM 1178 C CA . GLY A 1 145 ? -4.508 -4.670 9.484 1.00 88.62 145 GLY A CA 1
ATOM 1179 C C . GLY A 1 145 ? -2.999 -4.469 9.667 1.00 88.62 145 GLY A C 1
ATOM 1180 O O . GLY A 1 145 ? -2.434 -4.977 10.629 1.00 88.62 145 GLY A O 1
ATOM 1181 N N . TRP A 1 146 ? -2.334 -3.718 8.783 1.00 89.06 146 TRP A N 1
ATOM 1182 C CA . TRP A 1 146 ? -0.888 -3.463 8.870 1.00 89.06 146 TRP A CA 1
ATOM 1183 C C . TRP A 1 146 ? -0.542 -2.157 9.587 1.00 89.06 146 TRP A C 1
ATOM 1185 O O . TRP A 1 146 ? 0.550 -2.018 10.137 1.00 89.06 146 TRP A O 1
ATOM 1195 N N . TRP A 1 147 ? -1.418 -1.157 9.507 1.00 88.94 147 TRP A N 1
ATOM 1196 C CA . TRP A 1 147 ? -1.097 0.223 9.867 1.00 88.94 147 TRP A CA 1
ATOM 1197 C C . TRP A 1 147 ? -1.804 0.720 11.123 1.00 88.94 147 TRP A C 1
ATOM 1199 O O . TRP A 1 147 ? -1.356 1.726 11.676 1.00 88.94 147 TRP A O 1
ATOM 1209 N N . LYS A 1 148 ? -2.876 0.063 11.590 1.00 85.44 148 LYS A N 1
ATOM 1210 C CA . LYS A 1 148 ? -3.708 0.573 12.695 1.00 85.44 148 LYS A CA 1
ATOM 1211 C C . LYS A 1 148 ? -2.922 0.872 13.976 1.00 85.44 148 LYS A C 1
ATOM 1213 O O . LYS A 1 148 ? -3.147 1.927 14.563 1.00 85.44 148 LYS A O 1
ATOM 1218 N N . ASN A 1 149 ? -1.947 0.027 14.318 1.00 77.69 149 ASN A N 1
ATOM 1219 C CA . ASN A 1 149 ? -1.125 0.135 15.532 1.00 77.69 149 ASN A CA 1
ATOM 1220 C C . ASN A 1 149 ? 0.226 0.824 15.298 1.00 77.69 149 ASN A C 1
ATOM 1222 O O . ASN A 1 149 ? 1.074 0.843 16.187 1.00 77.69 149 ASN A O 1
ATOM 1226 N N . ASN A 1 150 ? 0.494 1.317 14.085 1.00 78.75 150 ASN A N 1
ATOM 1227 C CA . ASN A 1 150 ? 1.775 1.930 13.758 1.00 78.75 150 ASN A CA 1
ATOM 1228 C C . ASN A 1 150 ? 1.629 3.462 13.771 1.00 78.75 150 ASN A C 1
ATOM 1230 O O . ASN A 1 150 ? 1.031 4.003 12.835 1.00 78.75 150 ASN A O 1
ATOM 1234 N N . PRO A 1 151 ? 2.226 4.181 14.746 1.00 73.31 151 PRO A N 1
ATOM 1235 C CA . PRO A 1 151 ? 2.121 5.640 14.862 1.00 73.31 151 PRO A CA 1
ATOM 1236 C C . PRO A 1 151 ? 2.590 6.390 13.615 1.00 73.31 151 PRO A C 1
ATOM 1238 O O . PRO A 1 151 ? 2.164 7.507 13.342 1.00 73.31 151 PRO A O 1
ATOM 1241 N N . ARG A 1 152 ? 3.459 5.770 12.807 1.00 77.00 152 ARG A N 1
ATOM 1242 C CA . ARG A 1 152 ? 3.901 6.343 11.538 1.00 77.00 152 ARG A CA 1
ATOM 1243 C C . ARG A 1 152 ? 2.782 6.382 10.506 1.00 77.00 152 ARG A C 1
ATOM 1245 O O . ARG A 1 152 ? 2.821 7.233 9.629 1.00 77.00 152 ARG A O 1
ATOM 1252 N N . PHE A 1 153 ? 1.827 5.465 10.529 1.00 77.56 153 PHE A N 1
ATOM 1253 C CA . PHE A 1 153 ? 0.773 5.378 9.515 1.00 77.56 153 PHE A CA 1
ATOM 1254 C C . PHE A 1 153 ? -0.581 5.821 10.054 1.00 77.56 153 PHE A C 1
ATOM 1256 O O . PHE A 1 153 ? -1.351 6.435 9.313 1.00 77.56 153 PHE A O 1
ATOM 1263 N N . ASN A 1 154 ? -0.802 5.606 11.344 1.00 73.12 154 ASN A N 1
ATOM 1264 C CA . ASN A 1 154 ? -1.944 6.068 12.098 1.00 73.12 154 ASN A CA 1
ATOM 1265 C C . ASN A 1 154 ? -1.446 6.931 13.264 1.00 73.12 154 ASN A C 1
ATOM 1267 O O . ASN A 1 154 ? -1.110 6.407 14.321 1.00 73.12 154 ASN A O 1
ATOM 1271 N N . ASP A 1 155 ? -1.371 8.252 13.062 1.00 59.75 155 ASP A N 1
ATOM 1272 C CA . ASP A 1 155 ? -0.777 9.193 14.031 1.00 59.75 155 ASP A CA 1
ATOM 1273 C C . ASP A 1 155 ? -1.504 9.178 15.396 1.00 59.75 155 ASP A C 1
ATOM 1275 O O . ASP A 1 155 ? -0.973 9.656 16.390 1.00 59.75 155 ASP A O 1
ATOM 1279 N N . THR A 1 156 ? -2.705 8.599 15.452 1.00 58.75 156 THR A N 1
ATOM 1280 C CA . THR A 1 156 ? -3.523 8.445 16.658 1.00 58.75 156 THR A CA 1
ATOM 1281 C C . THR A 1 156 ? -3.249 7.156 17.436 1.00 58.75 156 THR A C 1
ATOM 1283 O O . THR A 1 156 ? -3.811 6.990 18.507 1.00 58.75 156 THR A O 1
ATOM 1286 N N . ALA A 1 157 ? -2.386 6.254 16.945 1.00 50.88 157 ALA A N 1
ATOM 1287 C CA . ALA A 1 157 ? -1.982 5.042 17.671 1.00 50.88 157 ALA A CA 1
ATOM 1288 C C . ALA A 1 157 ? -1.053 5.342 18.864 1.00 50.88 157 ALA A C 1
ATOM 1290 O O . ALA A 1 157 ? -0.835 4.496 19.721 1.00 50.88 157 ALA A O 1
ATOM 1291 N N . SER A 1 158 ? -0.489 6.550 18.938 1.00 45.47 158 SER A N 1
ATOM 1292 C CA . SER A 1 158 ? 0.200 7.041 20.129 1.00 45.47 158 SER A CA 1
ATOM 1293 C C . SER A 1 158 ? -0.661 8.094 20.814 1.00 45.47 158 SER A C 1
ATOM 1295 O O . SER A 1 158 ? -1.034 9.075 20.186 1.00 45.47 158 SER A O 1
ATOM 1297 N N . THR A 1 159 ? -0.881 7.887 22.115 1.00 41.47 159 THR A N 1
ATOM 1298 C CA . THR A 1 159 ? -1.528 8.767 23.110 1.00 41.47 159 THR A CA 1
ATOM 1299 C C . THR A 1 159 ? -3.038 8.621 23.315 1.00 41.47 159 THR A C 1
ATOM 1301 O O . THR A 1 159 ? -3.780 9.593 23.221 1.00 41.47 159 THR A O 1
ATOM 1304 N N . ALA A 1 160 ? -3.475 7.443 23.755 1.00 38.59 160 ALA A N 1
ATOM 1305 C CA . ALA A 1 160 ? -4.505 7.351 24.790 1.00 38.59 160 ALA A CA 1
ATOM 1306 C C . ALA A 1 160 ? -4.383 6.018 25.545 1.00 38.59 160 ALA A C 1
ATOM 1308 O O . ALA A 1 160 ? -4.983 5.023 25.163 1.00 38.59 160 ALA A O 1
ATOM 1309 N N . ASN A 1 161 ? -3.629 6.003 26.647 1.00 40.84 161 ASN A N 1
ATOM 1310 C CA . ASN A 1 161 ? -3.971 5.117 27.759 1.00 40.84 161 ASN A CA 1
ATOM 1311 C C . ASN A 1 161 ? -5.019 5.882 28.588 1.00 40.84 161 ASN A C 1
ATOM 1313 O O . ASN A 1 161 ? -4.637 6.841 29.270 1.00 40.84 161 ASN A O 1
ATOM 1317 N N . PRO A 1 162 ? -6.321 5.548 28.529 1.00 42.62 162 PRO A N 1
ATOM 1318 C CA . PRO A 1 162 ? -7.304 6.142 29.425 1.00 42.62 162 PRO A CA 1
ATOM 1319 C C . PRO A 1 162 ? -7.045 5.595 30.836 1.00 42.62 162 PRO A C 1
ATOM 1321 O O . PRO A 1 162 ? -7.534 4.534 31.205 1.00 42.62 162 PRO A O 1
ATOM 1324 N N . GLY A 1 163 ? -6.195 6.278 31.605 1.00 44.72 163 GLY A N 1
ATOM 1325 C CA . GLY A 1 163 ? -5.871 5.867 32.976 1.00 44.72 163 GLY A CA 1
ATOM 1326 C C . GLY A 1 163 ? -4.530 6.332 33.541 1.00 44.72 163 GLY A C 1
ATOM 1327 O O . GLY A 1 163 ? -4.284 6.114 34.724 1.00 44.72 163 GLY A O 1
ATOM 1328 N N . GLN A 1 164 ? -3.656 6.987 32.767 1.00 45.06 164 GLN A N 1
ATOM 1329 C CA . GLN A 1 164 ? -2.468 7.609 33.363 1.00 45.06 164 GLN A CA 1
ATOM 1330 C C . GLN A 1 164 ? -2.838 8.952 33.994 1.00 45.06 164 GLN A C 1
ATOM 1332 O O . GLN A 1 164 ? -2.701 10.016 33.394 1.00 45.06 164 GLN A O 1
ATOM 1337 N N . ASP A 1 165 ? -3.316 8.874 35.232 1.00 43.47 165 ASP A N 1
ATOM 1338 C CA . ASP A 1 165 ? -3.405 10.006 36.142 1.00 43.47 165 ASP A CA 1
ATOM 1339 C C . ASP A 1 165 ? -1.985 10.505 36.474 1.00 43.47 165 ASP A C 1
ATOM 1341 O O . ASP A 1 165 ? -1.336 10.095 37.439 1.00 43.47 165 ASP A O 1
ATOM 1345 N N . PHE A 1 166 ? -1.459 11.384 35.619 1.00 50.38 166 PHE A N 1
ATOM 1346 C CA . PHE A 1 166 ? -0.190 12.067 35.858 1.00 50.38 166 PHE A CA 1
ATOM 1347 C C . PHE A 1 166 ? -0.292 13.134 36.963 1.00 50.38 166 PHE A C 1
ATOM 1349 O O . PHE A 1 166 ? 0.742 13.675 37.363 1.00 50.38 166 PHE A O 1
ATOM 1356 N N . ALA A 1 167 ? -1.484 13.421 37.505 1.00 49.66 167 ALA A N 1
ATOM 1357 C CA . ALA A 1 167 ? -1.614 14.335 38.636 1.00 49.66 167 ALA A CA 1
ATOM 1358 C C . ALA A 1 167 ? -1.137 13.672 39.940 1.00 49.66 167 ALA A C 1
ATOM 1360 O O . ALA A 1 167 ? -0.434 14.308 40.731 1.00 49.66 167 ALA A O 1
ATOM 1361 N N . ALA A 1 168 ? -1.395 12.373 40.128 1.00 45.00 168 ALA A N 1
ATOM 1362 C CA . ALA A 1 168 ? -0.947 11.638 41.315 1.00 45.00 168 ALA A CA 1
ATOM 1363 C C . ALA A 1 168 ? 0.591 11.504 41.401 1.00 45.00 168 ALA A C 1
ATOM 1365 O O . ALA A 1 168 ? 1.181 11.628 42.479 1.00 45.00 168 ALA A O 1
ATOM 1366 N N . ALA A 1 169 ? 1.269 11.319 40.262 1.00 45.53 169 ALA A N 1
ATOM 1367 C CA . ALA A 1 169 ? 2.726 11.155 40.218 1.00 45.53 169 ALA A CA 1
ATOM 1368 C C . ALA A 1 169 ? 3.507 12.463 40.469 1.00 45.53 169 ALA A C 1
ATOM 1370 O O . ALA A 1 169 ? 4.655 12.418 40.920 1.00 45.53 169 ALA A O 1
ATOM 1371 N N . ALA A 1 170 ? 2.898 13.628 40.219 1.00 49.16 170 ALA A N 1
ATOM 1372 C CA . ALA A 1 170 ? 3.530 14.927 40.454 1.00 49.16 170 ALA A CA 1
ATOM 1373 C C . ALA A 1 170 ? 3.534 15.319 41.944 1.00 49.16 170 ALA A C 1
ATOM 1375 O O . ALA A 1 170 ? 4.521 15.867 42.440 1.00 49.16 170 ALA A O 1
ATOM 1376 N N . VAL A 1 171 ? 2.477 14.979 42.688 1.00 53.78 171 VAL A N 1
ATOM 1377 C CA . VAL A 1 171 ? 2.360 15.341 44.112 1.00 53.78 171 VAL A CA 1
ATOM 1378 C C . VAL A 1 171 ? 3.326 14.530 44.984 1.00 53.78 171 VAL A C 1
ATOM 1380 O O . VAL A 1 171 ? 3.924 15.076 45.912 1.00 53.78 171 VAL A O 1
ATOM 1383 N N . SER A 1 172 ? 3.584 13.260 44.647 1.00 48.62 172 SER A N 1
ATOM 1384 C CA . SER A 1 172 ? 4.498 12.418 45.435 1.00 48.62 172 SER A CA 1
ATOM 1385 C C . SER A 1 172 ? 5.974 12.836 45.342 1.00 48.62 172 SER A C 1
ATOM 1387 O O . SER A 1 172 ? 6.750 12.481 46.228 1.00 48.62 172 SER A O 1
ATOM 1389 N N . LYS A 1 173 ? 6.389 13.575 44.301 1.00 50.75 173 LYS A N 1
ATOM 1390 C CA . LYS A 1 173 ? 7.790 14.019 44.152 1.00 50.75 173 LYS A CA 1
ATOM 1391 C C . LYS A 1 173 ? 8.086 15.371 44.804 1.00 50.75 173 LYS A C 1
ATOM 1393 O O . LYS A 1 173 ? 9.242 15.642 45.113 1.00 50.75 173 LYS A O 1
ATOM 1398 N N . LEU A 1 174 ? 7.068 16.192 45.072 1.00 51.06 174 LEU A N 1
ATOM 1399 C CA . LEU A 1 174 ? 7.239 17.495 45.729 1.00 51.06 174 LEU A CA 1
ATOM 1400 C C . LEU A 1 174 ? 7.344 17.396 47.262 1.00 51.06 174 LEU A C 1
ATOM 1402 O O . LEU A 1 174 ? 7.871 18.309 47.895 1.00 51.06 174 LEU A O 1
ATOM 1406 N N . SER A 1 175 ? 6.909 16.288 47.871 1.00 51.34 175 SER A N 1
ATOM 1407 C CA . SER A 1 175 ? 6.985 16.094 49.327 1.00 51.34 175 SER A CA 1
ATOM 1408 C C . SER A 1 175 ? 8.327 15.537 49.827 1.00 51.34 175 SER A C 1
ATOM 1410 O O . SER A 1 175 ? 8.629 15.675 51.010 1.00 51.34 175 SER A O 1
ATOM 1412 N N . GLN A 1 176 ? 9.177 14.979 48.955 1.00 49.81 176 GLN A N 1
ATOM 1413 C CA . GLN A 1 176 ? 10.477 14.402 49.349 1.00 49.81 176 GLN A CA 1
ATOM 1414 C C . GLN A 1 176 ? 11.640 15.418 49.390 1.00 49.81 176 GLN A C 1
ATOM 1416 O O . GLN A 1 176 ? 12.781 15.050 49.656 1.00 49.81 176 GLN A O 1
ATOM 1421 N N . GLY A 1 177 ? 11.367 16.707 49.154 1.00 45.66 177 GLY A N 1
ATOM 1422 C CA . GLY A 1 177 ? 12.383 17.764 49.062 1.00 45.66 177 GLY A CA 1
ATOM 1423 C C . GLY A 1 177 ? 12.687 18.555 50.342 1.00 45.66 177 GLY A C 1
ATOM 1424 O O . GLY A 1 177 ? 13.518 19.459 50.289 1.00 45.66 177 GLY A O 1
ATOM 1425 N N . LYS A 1 178 ? 12.057 18.272 51.491 1.00 45.25 178 LYS A N 1
ATOM 1426 C CA . LYS A 1 178 ? 12.366 18.976 52.753 1.00 45.25 178 LYS A CA 1
ATOM 1427 C C . LYS A 1 178 ? 13.284 18.135 53.639 1.00 45.25 178 LYS A C 1
ATOM 1429 O O . LYS A 1 178 ? 12.817 17.327 54.435 1.00 45.25 178 LYS A O 1
ATOM 1434 N N . ARG A 1 179 ? 14.599 18.352 53.528 1.00 46.03 179 ARG A N 1
ATOM 1435 C CA . ARG A 1 179 ? 15.545 17.962 54.587 1.00 46.03 179 ARG A CA 1
ATOM 1436 C C . ARG A 1 179 ? 15.393 18.927 55.774 1.00 46.03 179 ARG A C 1
ATOM 1438 O O . ARG A 1 179 ? 15.397 20.135 55.537 1.00 46.03 179 ARG A O 1
ATOM 1445 N N . PRO A 1 180 ? 15.265 18.444 57.022 1.00 43.62 180 PRO A N 1
ATOM 1446 C CA . PRO A 1 180 ? 15.306 19.308 58.193 1.00 43.62 180 PRO A CA 1
ATOM 1447 C C . PRO A 1 180 ? 16.742 19.792 58.433 1.00 43.62 180 PRO A C 1
ATOM 1449 O O . PRO A 1 180 ? 17.691 19.012 58.366 1.00 43.62 180 PRO A O 1
ATOM 1452 N N . VAL A 1 181 ? 16.888 21.088 58.706 1.00 47.44 181 VAL A N 1
ATOM 1453 C CA . VAL A 1 181 ? 18.116 21.680 59.247 1.00 47.44 181 VAL A CA 1
ATOM 1454 C C . VAL A 1 181 ? 18.126 21.359 60.741 1.00 47.44 181 VAL A C 1
ATOM 1456 O O . VAL A 1 181 ? 17.249 21.827 61.464 1.00 47.44 181 VAL A O 1
ATOM 1459 N N . MET A 1 182 ? 19.062 20.521 61.189 1.00 44.00 182 MET A N 1
ATOM 1460 C CA . MET A 1 182 ? 19.362 20.388 62.617 1.00 44.00 182 MET A CA 1
ATOM 1461 C C . MET A 1 182 ? 20.334 21.499 63.016 1.00 44.00 182 MET A C 1
ATOM 1463 O O . MET A 1 182 ? 21.326 21.722 62.319 1.00 44.00 182 MET A O 1
ATOM 1467 N N . LEU A 1 183 ? 19.975 22.198 64.095 1.00 50.41 183 LEU A N 1
ATOM 1468 C CA . LEU A 1 183 ? 20.830 23.103 64.866 1.00 50.41 183 LEU A CA 1
ATOM 1469 C C . LEU A 1 183 ? 21.992 22.340 65.510 1.00 50.41 183 LEU A C 1
ATOM 1471 O O . LEU A 1 183 ? 21.759 21.179 65.920 1.00 50.41 183 LEU A O 1
#

Organism: NCBI:txid1036808

Sequence (183 aa):
KISRISWSFPEHADWTTCLITYCKDNNDFRLKLFSDSTEEANQQGRTQRQLGTSRDNAYQTLACAVFEHDRDPELKQAAVSHPTLLVGPIKRRFNMLRTQYKKINLQLGASGVGIDIEELRADPNRANLLVRLTETFPWWEDLHGWWKNNPRFNDTASTANPGQDFAAAAVSKLSQGKRPVML

Radius of gyration: 22.51 Å; chains: 1; bounding box: 46×36×88 Å

pLDDT: mean 79.4, std 16.86, range [38.59, 96.31]

Foldseek 3Di:
DPPPDDCLDPVNVQLVVQLLVVCVVCVLLVCQLQWAFPVVCVVVVHDIDHPPDDNLVSLLVSQLSRQCPDPPVVSVCCSVPPSSVCSVVSVVVVVVLLVLLQVLCVVLVDDAAFDDPVVLCVDPVSVVSVVVSCVSPVCNVSCSVRPRCHCVSVVRNPDDPPDPPVVVVVVVVVVVPDDDDDD

Secondary structure (DSSP, 8-state):
------TTSGGGHHHHHHHHHHHHH-HHHHHHHH---HHHHHHTT-PPPPPSS-HHHHHHHHHHHHHTT-SSHHHHHHHHH-GGGGHHHHHHHHHHHHHHHHHHHHHTT--SS---HHHHHHSHHHHHHHHHHHHS-TTHHHHHHHHTT-TTT-GGGSS--TT--HHHHHHHHHGGG------